Protein AF-A0A933QB43-F1 (afdb_monomer_lite)

Structure (mmCIF, N/CA/C/O backbone):
data_AF-A0A933QB43-F1
#
_entry.id   AF-A0A933QB43-F1
#
loop_
_atom_site.group_PDB
_atom_site.id
_atom_site.type_symbol
_atom_site.label_atom_id
_atom_site.label_alt_id
_atom_site.label_comp_id
_atom_site.label_asym_id
_atom_site.label_entity_id
_atom_site.label_seq_id
_atom_site.pdbx_PDB_ins_code
_atom_site.Cartn_x
_atom_site.Cartn_y
_atom_site.Cartn_z
_atom_site.occupancy
_atom_site.B_iso_or_equiv
_atom_site.auth_seq_id
_atom_site.auth_comp_id
_atom_site.auth_asym_id
_atom_site.auth_atom_id
_atom_site.pdbx_PDB_model_num
ATOM 1 N N . MET A 1 1 ? 20.396 -10.631 -7.806 1.00 65.50 1 MET A N 1
ATOM 2 C CA . MET A 1 1 ? 19.597 -11.250 -6.722 1.00 65.50 1 MET A CA 1
ATOM 3 C C . MET A 1 1 ? 18.575 -10.268 -6.153 1.00 65.50 1 MET A C 1
ATOM 5 O O . MET A 1 1 ? 17.393 -10.571 -6.188 1.00 65.50 1 MET A O 1
ATOM 9 N N . PHE A 1 2 ? 19.006 -9.065 -5.759 1.00 79.50 2 PHE A N 1
ATOM 10 C CA . PHE A 1 2 ? 18.159 -7.983 -5.235 1.00 79.50 2 PHE A CA 1
ATOM 11 C C . PHE A 1 2 ? 16.864 -7.701 -6.030 1.00 79.50 2 PHE A C 1
ATOM 13 O O . PHE A 1 2 ? 15.775 -7.799 -5.475 1.00 79.50 2 PHE A O 1
ATOM 20 N N . ASN A 1 3 ? 16.960 -7.435 -7.339 1.00 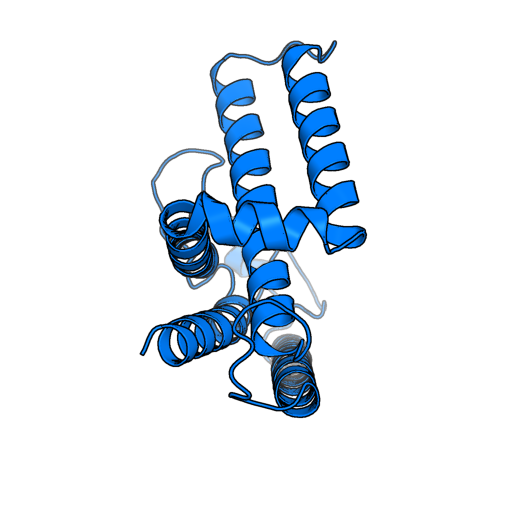83.56 3 ASN A N 1
ATOM 21 C CA . ASN A 1 3 ? 15.782 -7.106 -8.162 1.00 83.56 3 ASN A CA 1
ATOM 22 C C . ASN A 1 3 ? 14.768 -8.252 -8.235 1.00 83.56 3 ASN A C 1
ATOM 24 O O . ASN A 1 3 ? 13.568 -8.016 -8.184 1.00 83.56 3 ASN A O 1
ATOM 28 N N . LYS A 1 4 ? 15.252 -9.502 -8.292 1.00 86.31 4 LYS A N 1
ATOM 29 C CA . LYS A 1 4 ? 14.383 -10.686 -8.262 1.00 86.31 4 LYS A CA 1
ATOM 30 C C . LYS A 1 4 ? 13.621 -10.765 -6.937 1.00 86.31 4 LYS A C 1
ATOM 32 O O . LYS A 1 4 ? 12.439 -11.070 -6.945 1.00 86.31 4 LYS A O 1
ATOM 37 N N . PHE A 1 5 ? 14.276 -10.452 -5.819 1.00 91.00 5 PHE A N 1
ATOM 38 C CA . PHE A 1 5 ? 13.635 -10.463 -4.506 1.00 91.00 5 PHE A CA 1
ATOM 39 C C . PHE A 1 5 ? 12.548 -9.387 -4.374 1.00 91.00 5 PHE A C 1
ATOM 41 O O . PHE A 1 5 ? 11.426 -9.715 -4.007 1.00 91.00 5 PHE A O 1
ATOM 48 N N . LEU A 1 6 ? 12.832 -8.136 -4.762 1.00 91.44 6 LEU A N 1
ATOM 49 C CA . LEU A 1 6 ? 11.820 -7.067 -4.784 1.00 91.44 6 LEU A CA 1
ATOM 50 C C . LEU A 1 6 ? 10.630 -7.404 -5.688 1.00 91.44 6 LEU A C 1
ATOM 52 O O . LEU A 1 6 ? 9.488 -7.148 -5.321 1.00 91.44 6 LEU A O 1
ATOM 56 N N . LYS A 1 7 ? 10.892 -8.014 -6.846 1.00 90.81 7 LYS A N 1
ATOM 57 C CA . LYS A 1 7 ? 9.858 -8.486 -7.769 1.00 90.81 7 LYS A CA 1
ATOM 58 C C . LYS A 1 7 ? 8.943 -9.525 -7.111 1.00 90.81 7 LYS A C 1
ATOM 60 O O . LYS A 1 7 ? 7.727 -9.386 -7.176 1.00 90.81 7 LYS A O 1
ATOM 65 N N . TYR A 1 8 ? 9.509 -10.524 -6.430 1.00 93.31 8 TYR A N 1
ATOM 66 C CA . TYR A 1 8 ? 8.710 -11.513 -5.701 1.00 93.31 8 TYR A CA 1
ATOM 67 C C . TYR A 1 8 ? 7.917 -10.896 -4.550 1.00 93.31 8 TYR A C 1
ATOM 69 O O . TYR A 1 8 ? 6.756 -11.250 -4.376 1.00 93.31 8 TYR A O 1
ATOM 77 N N . LEU A 1 9 ? 8.500 -9.953 -3.802 1.00 95.38 9 LEU A N 1
ATOM 78 C CA . LEU A 1 9 ? 7.771 -9.238 -2.753 1.00 95.38 9 LEU A CA 1
ATOM 79 C C . LEU A 1 9 ? 6.603 -8.433 -3.323 1.00 95.38 9 LEU A C 1
ATOM 81 O O . LEU A 1 9 ? 5.517 -8.484 -2.763 1.00 95.38 9 LEU A O 1
ATOM 85 N N . PHE A 1 10 ? 6.789 -7.762 -4.460 1.00 94.06 10 PHE A N 1
ATOM 86 C CA . PHE A 1 10 ? 5.704 -7.061 -5.142 1.00 94.06 10 PHE A CA 1
ATOM 87 C C . PHE A 1 10 ? 4.580 -8.017 -5.579 1.00 94.06 10 PHE A C 1
ATOM 89 O O . PHE A 1 10 ? 3.405 -7.736 -5.352 1.00 94.06 10 PHE A O 1
ATOM 96 N N . TYR A 1 11 ? 4.917 -9.175 -6.156 1.00 94.00 11 TYR A N 1
ATOM 97 C CA . TYR A 1 11 ? 3.918 -10.196 -6.504 1.00 94.00 11 TYR A CA 1
ATOM 98 C C . TYR A 1 11 ? 3.180 -10.717 -5.277 1.00 94.00 11 TYR A C 1
ATOM 100 O O . TYR A 1 11 ? 1.963 -10.892 -5.311 1.00 94.00 11 TYR A O 1
ATOM 108 N N . LEU A 1 12 ? 3.909 -10.906 -4.179 1.00 95.31 12 LEU A N 1
ATOM 109 C CA . LEU A 1 12 ? 3.329 -11.297 -2.908 1.00 95.31 12 LEU A CA 1
ATOM 110 C C . LEU A 1 12 ? 2.406 -10.207 -2.347 1.00 95.31 12 LEU A C 1
ATOM 112 O O . LEU A 1 12 ? 1.379 -10.554 -1.781 1.00 95.31 12 LEU A O 1
ATOM 116 N N . THR A 1 13 ? 2.705 -8.918 -2.558 1.00 95.25 13 THR A N 1
ATOM 117 C CA . THR A 1 13 ? 1.802 -7.808 -2.208 1.00 95.25 13 THR A CA 1
ATOM 118 C C . THR A 1 13 ? 0.495 -7.876 -2.999 1.00 95.25 13 THR A C 1
ATOM 120 O O . THR A 1 13 ? -0.578 -7.739 -2.422 1.00 95.25 13 THR A O 1
ATOM 123 N N . LEU A 1 14 ? 0.550 -8.122 -4.313 1.00 94.12 14 LEU A N 1
ATOM 124 C CA . LEU A 1 14 ? -0.670 -8.262 -5.122 1.00 94.12 14 LEU A CA 1
ATOM 125 C C . LEU A 1 14 ? -1.520 -9.449 -4.661 1.00 94.12 14 LEU A C 1
ATOM 127 O O . LEU A 1 14 ? -2.739 -9.340 -4.579 1.00 94.12 14 LEU A O 1
ATOM 131 N N . PHE A 1 15 ? -0.875 -10.564 -4.324 1.00 93.38 15 PHE A N 1
ATOM 132 C CA . PHE A 1 15 ? -1.557 -11.726 -3.768 1.00 93.38 15 PHE A CA 1
ATOM 133 C C . PHE A 1 15 ? -2.149 -11.446 -2.376 1.00 93.38 15 PHE A C 1
ATOM 135 O O . PHE A 1 15 ? -3.296 -11.799 -2.116 1.00 93.38 15 PHE A O 1
ATOM 142 N N . SER A 1 16 ? -1.407 -10.781 -1.485 1.00 93.00 16 SER A N 1
ATOM 143 C CA . SER A 1 16 ? -1.854 -10.511 -0.114 1.00 93.00 16 SER A CA 1
ATOM 144 C C . SER A 1 16 ? -3.057 -9.568 -0.064 1.00 93.00 16 SER A C 1
ATOM 146 O O . SER A 1 16 ? -3.923 -9.741 0.789 1.00 93.00 16 SER A O 1
ATOM 148 N N . ILE A 1 17 ? -3.153 -8.619 -1.003 1.00 91.50 17 ILE A N 1
ATOM 149 C CA . ILE A 1 17 ? -4.317 -7.729 -1.142 1.00 91.50 17 ILE A CA 1
ATOM 150 C C . ILE A 1 17 ? -5.601 -8.532 -1.399 1.00 91.50 17 ILE A C 1
ATOM 152 O O . ILE A 1 17 ? -6.655 -8.170 -0.886 1.00 91.50 17 ILE A O 1
ATOM 156 N N . ILE A 1 18 ? -5.518 -9.644 -2.137 1.00 91.69 18 ILE A N 1
ATOM 157 C CA . ILE A 1 18 ? -6.684 -10.491 -2.431 1.00 91.69 18 ILE A CA 1
ATOM 158 C C . ILE A 1 18 ? -7.213 -11.171 -1.160 1.00 91.69 18 ILE A C 1
ATOM 160 O O . ILE A 1 18 ? -8.427 -11.284 -0.981 1.00 91.69 18 ILE A O 1
ATOM 164 N N . LEU A 1 19 ? -6.312 -11.610 -0.273 1.00 90.44 19 LEU A N 1
ATOM 165 C CA . LEU A 1 19 ? -6.667 -12.340 0.951 1.00 90.44 19 LEU A CA 1
ATOM 166 C C . LEU A 1 19 ? -7.447 -11.488 1.945 1.00 90.44 19 LEU A C 1
ATOM 168 O O . LEU A 1 19 ? -8.346 -11.981 2.623 1.00 90.44 19 LEU A O 1
ATOM 172 N N . GLY A 1 20 ? -7.102 -10.213 2.040 1.00 87.12 20 GLY A N 1
ATOM 173 C CA . GLY A 1 20 ? -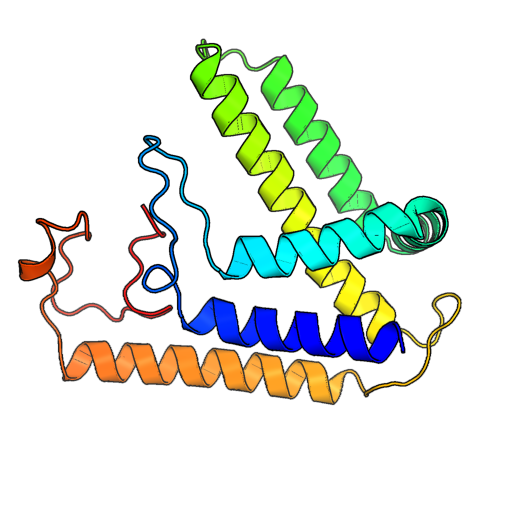7.862 -9.310 2.866 1.00 87.12 20 GLY A CA 1
ATOM 174 C C . GLY A 1 20 ? -7.831 -9.606 4.378 1.00 87.12 20 GLY A C 1
ATOM 175 O O . GLY A 1 20 ? -6.766 -9.962 4.894 1.00 87.12 20 GLY A O 1
ATOM 176 N N . PRO A 1 21 ? -8.932 -9.366 5.137 1.00 85.81 21 PRO A N 1
ATOM 177 C CA . PRO A 1 21 ? -8.888 -9.308 6.604 1.00 85.81 21 PRO A CA 1
ATOM 178 C C . PRO A 1 21 ? -8.786 -10.716 7.179 1.00 85.81 21 PRO A C 1
ATOM 180 O O . PRO A 1 21 ? -8.350 -10.916 8.304 1.00 85.81 21 PRO A O 1
ATOM 183 N N . VAL A 1 22 ? -9.130 -11.712 6.363 1.00 86.94 22 VAL A N 1
ATOM 184 C CA . VAL A 1 22 ? -8.948 -13.133 6.639 1.00 86.94 22 VAL A CA 1
ATOM 185 C C . VAL A 1 22 ? -7.479 -13.456 6.935 1.00 86.94 22 VAL A C 1
ATOM 187 O O . VAL A 1 22 ? -7.195 -14.377 7.692 1.00 86.94 22 VAL A O 1
ATOM 190 N N . ALA A 1 23 ? -6.542 -12.678 6.383 1.00 86.81 23 ALA A N 1
ATOM 191 C CA . ALA A 1 23 ? -5.111 -12.793 6.652 1.00 86.81 23 ALA A CA 1
ATOM 192 C C . ALA A 1 23 ? -4.601 -11.781 7.702 1.00 86.81 23 ALA A C 1
ATOM 194 O O . ALA A 1 23 ? -3.420 -11.417 7.690 1.00 86.81 23 ALA A O 1
ATOM 195 N N . ALA A 1 24 ? -5.472 -11.284 8.586 1.00 87.19 24 ALA A N 1
ATOM 196 C CA . ALA A 1 24 ? -5.082 -10.447 9.715 1.00 87.19 24 ALA A CA 1
ATOM 197 C C . ALA A 1 24 ? -4.477 -11.279 10.855 1.00 87.19 24 ALA A C 1
ATOM 199 O O . ALA A 1 24 ? -4.933 -12.381 11.157 1.00 87.19 24 ALA A O 1
ATOM 200 N N . LEU A 1 25 ? -3.467 -10.722 11.524 1.00 84.94 25 LEU A N 1
ATOM 201 C CA . LEU A 1 25 ? -2.922 -11.259 12.767 1.00 84.94 25 LEU A CA 1
ATOM 202 C C . LEU A 1 25 ? -3.550 -10.513 13.955 1.00 84.94 25 LEU A C 1
ATOM 204 O O . LEU A 1 25 ? -3.290 -9.315 14.114 1.00 84.94 25 LEU A O 1
ATOM 208 N N . PRO A 1 26 ? -4.352 -11.181 14.805 1.00 79.25 26 PRO A N 1
ATOM 209 C CA . PRO A 1 26 ? -4.957 -10.535 15.960 1.00 79.25 26 PRO A CA 1
ATOM 210 C C . PRO A 1 26 ? -3.891 -10.299 17.036 1.00 79.25 26 PRO A C 1
ATOM 212 O O . PRO A 1 26 ? -3.411 -11.235 17.671 1.00 79.25 26 PRO A O 1
ATOM 215 N N . LEU A 1 27 ? -3.517 -9.037 17.255 1.00 78.56 27 LEU A N 1
ATOM 216 C CA . LEU A 1 27 ? -2.555 -8.652 18.298 1.00 78.56 27 LEU A CA 1
ATOM 217 C C . LEU A 1 27 ? -3.197 -8.439 19.676 1.00 78.56 27 LEU A C 1
ATOM 219 O O . LEU A 1 27 ? -2.487 -8.234 20.656 1.00 78.56 27 LEU A O 1
ATOM 223 N N . GLY A 1 28 ? -4.531 -8.439 19.756 1.00 76.62 28 GLY A N 1
ATOM 224 C CA . GLY A 1 28 ? -5.268 -8.143 20.989 1.00 76.62 28 GLY A CA 1
ATOM 225 C C . GLY A 1 28 ? -5.192 -6.675 21.435 1.00 76.62 28 GLY A C 1
ATOM 226 O O . GLY A 1 28 ? -5.646 -6.350 22.528 1.00 76.62 28 GLY A O 1
ATOM 227 N N . ILE A 1 29 ? -4.634 -5.787 20.605 1.00 78.44 29 ILE A N 1
ATOM 228 C CA . ILE A 1 29 ? -4.573 -4.343 20.850 1.00 78.44 29 ILE A CA 1
ATOM 229 C C . ILE A 1 29 ? -5.758 -3.691 20.138 1.00 78.44 29 ILE A C 1
ATOM 231 O O . ILE A 1 29 ? -5.913 -3.823 18.925 1.00 78.44 29 ILE A O 1
ATOM 235 N N . LEU A 1 30 ? -6.592 -2.973 20.893 1.00 73.94 30 LEU A N 1
ATOM 236 C CA . LEU A 1 30 ? -7.727 -2.237 20.337 1.00 73.94 30 LEU A CA 1
ATOM 237 C C . LEU A 1 30 ? -7.243 -1.258 19.253 1.00 73.94 30 LEU A C 1
ATOM 239 O O . LEU A 1 30 ? -6.302 -0.501 19.486 1.00 73.94 30 LEU A O 1
ATOM 243 N N . GLN A 1 31 ? -7.910 -1.266 18.092 1.00 75.69 31 GLN A N 1
ATOM 244 C CA . GLN A 1 31 ? -7.669 -0.371 16.943 1.00 75.69 31 GLN A CA 1
ATOM 245 C C . GLN A 1 31 ? -6.340 -0.579 16.188 1.00 75.69 31 GLN A C 1
ATOM 247 O O . GLN A 1 31 ? -6.012 0.212 15.299 1.00 75.69 31 GLN A O 1
ATOM 252 N N . VAL A 1 32 ? -5.568 -1.625 16.512 1.00 82.00 32 VAL A N 1
ATOM 253 C CA . VAL A 1 32 ? -4.304 -1.937 15.828 1.00 82.00 32 VAL A CA 1
ATOM 254 C C . VAL A 1 32 ? -4.324 -3.370 15.311 1.00 82.00 32 VAL A C 1
ATOM 256 O O . VAL A 1 32 ? -4.056 -4.323 16.039 1.00 82.00 32 VAL A O 1
ATOM 259 N N . ASN A 1 33 ? -4.565 -3.494 14.011 1.00 86.31 33 ASN A N 1
ATOM 260 C CA . ASN A 1 33 ? -4.510 -4.756 13.284 1.00 86.31 33 ASN A CA 1
ATOM 261 C C . ASN A 1 33 ? -3.299 -4.767 12.355 1.00 86.31 33 ASN A C 1
ATOM 263 O O . ASN A 1 33 ? -3.020 -3.757 11.708 1.00 86.31 33 ASN A O 1
ATOM 267 N N . ILE A 1 34 ? -2.580 -5.891 12.287 1.00 89.88 34 ILE A N 1
ATOM 268 C CA . ILE A 1 34 ? -1.509 -6.109 11.307 1.00 89.88 34 ILE A CA 1
ATOM 269 C C . ILE A 1 34 ? -2.001 -7.109 10.272 1.00 89.88 34 ILE A C 1
ATOM 271 O O . ILE A 1 34 ? -2.329 -8.250 10.599 1.00 89.88 34 ILE A O 1
ATOM 275 N N . TYR A 1 35 ? -2.007 -6.686 9.014 1.00 91.31 35 TYR A N 1
ATOM 276 C CA . TYR A 1 35 ? -2.374 -7.534 7.890 1.00 91.31 35 TYR A CA 1
ATOM 277 C C . TYR A 1 35 ? -1.150 -8.217 7.300 1.00 91.31 35 TYR A C 1
ATOM 279 O O . TYR A 1 35 ? -0.039 -7.684 7.338 1.00 91.31 35 TYR A O 1
ATOM 287 N N . PHE A 1 36 ? -1.353 -9.366 6.658 1.00 93.19 36 PHE A N 1
ATOM 288 C CA . PHE A 1 36 ? -0.288 -10.005 5.888 1.00 93.19 36 PHE A CA 1
ATOM 289 C C . PHE A 1 36 ? 0.336 -9.046 4.857 1.00 93.19 36 PHE A C 1
ATOM 291 O O . PHE A 1 36 ? 1.557 -9.009 4.704 1.00 93.19 36 PHE A O 1
ATOM 298 N N . THR A 1 37 ? -0.475 -8.181 4.237 1.00 94.06 37 THR A N 1
ATOM 299 C CA . THR A 1 37 ? 0.008 -7.111 3.349 1.00 94.06 37 THR A CA 1
ATOM 300 C C . THR A 1 37 ? 0.953 -6.140 4.058 1.00 94.06 37 THR A C 1
ATOM 302 O O . THR A 1 37 ? 1.977 -5.781 3.482 1.00 94.06 37 THR A O 1
ATOM 305 N N . ASP A 1 38 ? 0.688 -5.766 5.314 1.00 94.38 38 ASP A N 1
ATOM 306 C CA . ASP A 1 38 ? 1.566 -4.861 6.068 1.00 94.38 38 ASP A CA 1
ATOM 307 C C . ASP A 1 38 ? 2.944 -5.479 6.317 1.00 94.38 38 ASP A C 1
ATOM 309 O O . ASP A 1 38 ? 3.950 -4.778 6.258 1.00 94.38 38 ASP A O 1
ATOM 313 N N . ILE A 1 39 ? 3.009 -6.793 6.553 1.00 95.12 39 ILE A N 1
ATOM 314 C CA . ILE A 1 39 ? 4.278 -7.511 6.738 1.00 95.12 39 ILE A CA 1
ATOM 315 C C . ILE A 1 39 ? 5.091 -7.472 5.443 1.00 95.12 39 ILE A C 1
ATOM 317 O O . ILE A 1 39 ? 6.271 -7.117 5.455 1.00 95.12 39 ILE A O 1
ATOM 321 N N . VAL A 1 40 ? 4.458 -7.799 4.312 1.00 96.75 40 VAL A N 1
ATOM 322 C CA . VAL A 1 40 ? 5.122 -7.807 3.000 1.00 96.75 40 VAL A CA 1
ATOM 323 C C . VAL A 1 40 ? 5.602 -6.403 2.630 1.00 96.75 40 VAL A C 1
ATOM 325 O O . VAL A 1 40 ? 6.752 -6.227 2.226 1.00 96.75 40 VAL A O 1
ATOM 328 N N . VAL A 1 41 ? 4.756 -5.388 2.823 1.00 96.94 41 VAL A N 1
ATOM 329 C CA . VAL A 1 41 ? 5.107 -3.984 2.582 1.00 96.94 41 VAL A CA 1
ATOM 330 C C . VAL A 1 41 ? 6.203 -3.520 3.543 1.00 96.94 41 VAL A C 1
ATOM 332 O O . VAL A 1 41 ? 7.132 -2.845 3.112 1.00 96.94 41 VAL A O 1
ATOM 335 N N . GLY A 1 42 ? 6.176 -3.930 4.812 1.00 96.75 42 GLY A N 1
ATOM 336 C CA . GLY A 1 42 ? 7.230 -3.644 5.785 1.00 96.75 42 GLY A CA 1
ATOM 337 C C . GLY A 1 42 ? 8.597 -4.187 5.357 1.00 9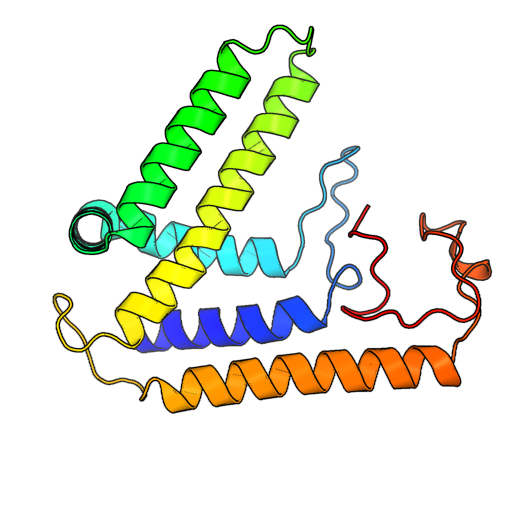6.75 42 GLY A C 1
ATOM 338 O O . GLY A 1 42 ? 9.600 -3.481 5.467 1.00 96.75 42 GLY A O 1
ATOM 339 N N . LEU A 1 43 ? 8.647 -5.394 4.782 1.00 97.00 43 LEU A N 1
ATOM 340 C CA . LEU A 1 43 ? 9.873 -5.947 4.194 1.00 97.00 43 LEU A CA 1
ATOM 341 C C . LEU A 1 43 ? 10.358 -5.120 2.995 1.00 97.00 43 LEU A C 1
ATOM 343 O O . LEU A 1 43 ? 11.556 -4.848 2.886 1.00 97.00 43 LEU A O 1
ATOM 347 N N . ILE A 1 44 ? 9.446 -4.674 2.124 1.00 96.88 44 ILE A N 1
ATOM 348 C CA . ILE A 1 44 ? 9.775 -3.761 1.018 1.00 96.88 44 ILE A CA 1
ATOM 349 C C . ILE A 1 44 ? 10.351 -2.446 1.571 1.00 96.88 44 ILE A C 1
ATOM 351 O O . ILE A 1 44 ? 11.410 -2.004 1.120 1.00 96.88 44 ILE A O 1
ATOM 355 N N . SER A 1 45 ? 9.715 -1.846 2.580 1.00 96.94 45 SER A N 1
ATOM 356 C CA . SER A 1 45 ? 10.187 -0.621 3.237 1.00 96.94 45 SER A CA 1
ATOM 357 C C . SER A 1 45 ? 11.588 -0.788 3.822 1.00 96.94 45 SER A C 1
ATOM 359 O O . SER A 1 45 ? 12.456 0.048 3.579 1.00 96.94 45 SER A O 1
ATOM 361 N N . LEU A 1 46 ? 11.848 -1.886 4.542 1.00 96.31 46 LEU A N 1
ATOM 362 C CA . LEU A 1 46 ? 13.161 -2.184 5.126 1.00 96.31 46 LEU A CA 1
ATOM 363 C C . LEU A 1 46 ? 14.257 -2.240 4.060 1.00 96.31 46 LEU A C 1
ATOM 365 O O . LEU A 1 46 ? 15.330 -1.667 4.245 1.00 96.31 46 LEU A O 1
ATOM 369 N N . ILE A 1 47 ? 13.978 -2.867 2.917 1.00 94.62 47 ILE A N 1
ATOM 370 C CA . ILE A 1 47 ? 14.915 -2.928 1.792 1.00 94.62 47 ILE A CA 1
ATOM 371 C C . ILE A 1 47 ? 15.287 -1.523 1.299 1.00 94.62 47 ILE A C 1
ATOM 373 O O . ILE A 1 47 ? 16.467 -1.223 1.085 1.00 94.62 47 ILE A O 1
ATOM 377 N N . TRP A 1 48 ? 14.294 -0.656 1.120 1.00 94.88 48 TRP A N 1
ATOM 378 C CA . TRP A 1 48 ? 14.522 0.715 0.676 1.00 94.88 48 TRP A CA 1
ATOM 379 C C . TRP A 1 48 ? 15.218 1.567 1.743 1.00 94.88 48 TRP A C 1
ATOM 381 O O . TRP A 1 48 ? 16.070 2.389 1.405 1.00 94.88 48 TRP A O 1
ATOM 391 N N . ILE A 1 49 ? 14.942 1.347 3.027 1.00 94.56 49 ILE A N 1
ATOM 392 C CA . ILE A 1 49 ? 15.638 2.029 4.126 1.00 94.56 49 ILE A CA 1
ATOM 393 C C . ILE A 1 49 ? 17.115 1.618 4.170 1.00 94.56 49 ILE A C 1
ATOM 395 O O . ILE A 1 49 ? 17.985 2.485 4.229 1.00 94.56 49 ILE A O 1
ATOM 399 N N . ILE A 1 50 ? 17.431 0.325 4.041 1.00 95.06 50 ILE A N 1
ATOM 400 C CA . ILE A 1 50 ? 18.821 -0.163 3.970 1.00 95.06 50 ILE A CA 1
ATOM 401 C C . ILE A 1 50 ? 19.561 0.477 2.781 1.00 95.06 50 ILE A C 1
ATOM 403 O O . ILE A 1 50 ? 20.751 0.781 2.862 1.00 95.06 50 ILE A O 1
ATOM 407 N N . ARG A 1 51 ? 18.854 0.754 1.677 1.00 92.25 51 ARG A N 1
ATOM 408 C CA . ARG A 1 51 ? 19.396 1.428 0.485 1.00 92.25 51 ARG A CA 1
ATOM 409 C C . ARG A 1 51 ? 19.163 2.941 0.466 1.00 92.25 51 ARG A C 1
ATOM 411 O O . ARG A 1 51 ? 19.072 3.522 -0.616 1.00 92.25 51 ARG A O 1
ATOM 418 N N . LEU A 1 52 ? 19.164 3.595 1.630 1.00 92.94 52 LEU A N 1
ATOM 419 C CA . LEU A 1 52 ? 18.789 5.004 1.810 1.00 92.94 52 LEU A CA 1
ATOM 420 C C . LEU A 1 52 ? 19.344 5.968 0.746 1.00 92.94 52 LEU A C 1
ATOM 422 O O . LEU A 1 52 ? 18.601 6.783 0.207 1.00 92.94 52 LEU A O 1
ATOM 426 N N . LYS A 1 53 ? 20.633 5.867 0.388 1.00 92.38 53 LYS A N 1
ATOM 427 C CA . LYS A 1 53 ? 21.246 6.740 -0.636 1.00 92.38 53 LYS A CA 1
ATOM 428 C C . LYS A 1 53 ? 20.576 6.600 -2.010 1.00 92.38 53 LYS A C 1
ATOM 430 O O . LYS A 1 53 ? 20.345 7.601 -2.685 1.00 92.38 53 LYS A O 1
ATOM 435 N N . GLY A 1 54 ? 20.269 5.369 -2.423 1.00 89.75 54 GLY A N 1
ATOM 436 C CA . GLY A 1 54 ? 19.566 5.089 -3.678 1.00 89.75 54 GLY A CA 1
ATOM 437 C C . GLY A 1 54 ? 18.113 5.552 -3.623 1.00 89.75 54 GLY A C 1
ATOM 438 O O . GLY A 1 54 ? 17.631 6.175 -4.564 1.00 89.75 54 GLY A O 1
ATOM 439 N N . THR A 1 55 ? 17.461 5.336 -2.484 1.00 92.38 55 THR A N 1
ATOM 440 C CA . THR A 1 55 ? 16.086 5.765 -2.205 1.00 92.38 55 THR A CA 1
ATOM 441 C C . THR A 1 55 ? 15.929 7.276 -2.310 1.00 92.38 55 THR A C 1
ATOM 443 O O . THR A 1 55 ? 15.079 7.755 -3.052 1.00 92.38 55 THR A O 1
ATOM 446 N N . ILE A 1 56 ? 16.798 8.043 -1.642 1.00 93.69 56 ILE A N 1
ATOM 447 C CA . ILE A 1 56 ? 16.785 9.513 -1.695 1.00 93.69 56 ILE A CA 1
ATOM 448 C C . ILE A 1 56 ? 16.984 10.000 -3.131 1.00 93.69 56 ILE A C 1
ATOM 450 O O . ILE A 1 56 ? 16.320 10.941 -3.564 1.00 93.69 56 ILE A O 1
ATOM 454 N N . LYS A 1 57 ? 17.889 9.363 -3.883 1.00 92.00 57 LYS A N 1
ATOM 455 C CA . LYS A 1 57 ? 18.132 9.719 -5.281 1.00 92.00 57 LYS A CA 1
ATOM 456 C C . LYS A 1 57 ? 16.888 9.492 -6.142 1.00 92.00 57 LYS A C 1
ATOM 458 O O . LYS A 1 57 ? 16.530 10.389 -6.898 1.00 92.00 57 LYS A O 1
ATOM 463 N N . LEU A 1 58 ? 16.225 8.345 -5.979 1.00 90.75 58 LEU A N 1
ATOM 464 C CA . LEU A 1 58 ? 14.998 8.000 -6.698 1.00 90.75 58 LEU A CA 1
ATOM 465 C C . LEU A 1 58 ? 13.855 8.973 -6.369 1.00 90.75 58 LEU A C 1
ATOM 467 O O . LEU A 1 58 ? 13.223 9.501 -7.280 1.00 90.75 58 LEU A O 1
ATOM 471 N N . ILE A 1 59 ? 13.650 9.272 -5.081 1.00 93.75 59 ILE A N 1
ATOM 472 C CA . ILE A 1 59 ? 12.623 10.218 -4.618 1.00 93.75 59 ILE A CA 1
ATOM 473 C C . ILE A 1 59 ? 12.855 11.617 -5.200 1.00 93.75 59 ILE A C 1
ATOM 475 O O . ILE A 1 59 ? 11.911 12.261 -5.638 1.00 93.75 59 ILE A O 1
ATOM 479 N N . ARG A 1 60 ? 14.106 12.094 -5.241 1.00 92.81 60 ARG A N 1
ATOM 480 C CA . ARG A 1 60 ? 14.426 13.418 -5.804 1.00 92.81 60 ARG A CA 1
ATOM 481 C C . ARG A 1 60 ? 14.259 13.485 -7.319 1.00 92.81 60 ARG A C 1
ATOM 483 O O . ARG A 1 60 ? 13.947 14.551 -7.837 1.00 92.81 60 ARG A O 1
ATOM 490 N N . SER A 1 61 ? 14.500 12.382 -8.029 1.00 90.94 61 SER A N 1
ATOM 491 C CA . SER A 1 61 ? 14.322 12.332 -9.484 1.00 90.94 61 SER A CA 1
ATOM 492 C C . SER A 1 61 ? 12.860 12.211 -9.916 1.00 90.94 61 SER A C 1
ATOM 494 O O . SER A 1 61 ? 12.536 12.543 -11.053 1.00 90.94 61 SER A O 1
ATOM 496 N N . ASP A 1 62 ? 11.977 11.743 -9.032 1.00 92.44 62 ASP A N 1
ATOM 497 C CA . ASP A 1 62 ? 10.577 11.472 -9.341 1.00 92.44 62 ASP A CA 1
ATOM 498 C C . ASP A 1 62 ? 9.656 12.522 -8.699 1.00 92.44 62 ASP A C 1
ATOM 500 O O . ASP A 1 62 ? 9.559 12.636 -7.477 1.00 92.44 62 ASP A O 1
ATOM 504 N N . LYS A 1 63 ? 8.961 13.317 -9.527 1.00 93.94 63 LYS A N 1
ATOM 505 C CA . LYS A 1 63 ? 8.111 14.419 -9.038 1.00 93.94 63 LYS A CA 1
ATOM 506 C C . LYS A 1 63 ? 6.996 13.929 -8.113 1.00 93.94 63 LYS A C 1
ATOM 508 O O . LYS A 1 63 ? 6.728 14.577 -7.105 1.00 93.94 63 LYS A O 1
ATOM 513 N N . ILE A 1 64 ? 6.376 12.791 -8.433 1.00 95.69 64 ILE A N 1
ATOM 514 C CA . ILE A 1 64 ? 5.295 12.207 -7.626 1.00 95.69 64 ILE A CA 1
ATOM 515 C C . ILE A 1 64 ? 5.841 11.827 -6.249 1.00 95.69 64 ILE A C 1
ATOM 517 O O . ILE A 1 64 ? 5.238 12.179 -5.238 1.00 95.69 64 ILE A O 1
ATOM 521 N N . ALA A 1 65 ? 7.016 11.196 -6.195 1.00 95.38 65 ALA A N 1
ATOM 522 C CA . ALA A 1 65 ? 7.664 10.872 -4.930 1.00 95.38 65 ALA A CA 1
ATOM 523 C C . ALA A 1 65 ? 8.036 12.101 -4.105 1.00 95.38 65 ALA A C 1
ATOM 525 O O . ALA A 1 65 ? 7.799 12.124 -2.897 1.00 95.38 65 ALA A O 1
ATOM 526 N N . SER A 1 66 ? 8.553 13.148 -4.745 1.00 94.38 66 SER A N 1
ATOM 527 C CA . SER A 1 66 ? 8.843 14.403 -4.056 1.00 94.38 66 SER A CA 1
ATOM 528 C C . SER A 1 66 ? 7.578 15.043 -3.470 1.00 94.38 66 SER A C 1
ATOM 530 O O . SER A 1 66 ? 7.593 15.469 -2.315 1.00 94.38 66 SER A O 1
ATOM 532 N N . TYR A 1 67 ? 6.476 15.102 -4.226 1.00 97.06 67 TYR A N 1
ATOM 533 C CA . TYR A 1 67 ? 5.205 15.640 -3.728 1.00 97.06 67 TYR A CA 1
ATOM 534 C C . TYR A 1 67 ? 4.605 14.783 -2.615 1.00 97.06 67 TYR A C 1
ATOM 536 O O . TYR A 1 67 ? 4.094 15.330 -1.641 1.00 97.06 67 TYR A O 1
ATOM 544 N N . PHE A 1 68 ? 4.731 13.460 -2.704 1.00 97.31 68 PHE A N 1
ATOM 545 C CA . PHE A 1 68 ? 4.313 12.564 -1.634 1.00 97.31 68 PHE A CA 1
ATOM 546 C C . PHE A 1 68 ? 5.086 12.828 -0.333 1.00 97.31 68 PHE A C 1
ATOM 548 O O . PHE A 1 68 ? 4.482 12.917 0.732 1.00 97.31 68 PHE A O 1
ATOM 555 N N . CYS A 1 69 ? 6.405 13.041 -0.396 1.00 96.38 69 CYS A N 1
ATOM 556 C CA . CYS A 1 69 ? 7.188 13.400 0.790 1.00 96.38 69 CYS A CA 1
ATOM 557 C C . CYS A 1 69 ? 6.748 14.735 1.409 1.00 96.38 69 CYS A C 1
ATOM 559 O O . CYS A 1 69 ? 6.695 14.843 2.633 1.00 96.38 69 CYS A O 1
ATOM 561 N N . ILE A 1 70 ? 6.402 15.732 0.588 1.00 97.00 70 ILE A N 1
ATOM 562 C CA . ILE A 1 70 ? 5.848 17.007 1.073 1.00 97.00 70 ILE A CA 1
ATOM 563 C C . ILE A 1 70 ? 4.498 16.771 1.755 1.00 97.00 70 ILE A C 1
ATOM 565 O O . ILE A 1 70 ? 4.280 17.264 2.858 1.00 97.00 70 ILE A O 1
ATOM 569 N N . PHE A 1 71 ? 3.616 15.977 1.144 1.00 97.75 71 PHE A N 1
ATOM 570 C CA . PHE A 1 71 ? 2.330 15.614 1.735 1.00 97.75 71 PHE A CA 1
ATOM 571 C C . PHE A 1 71 ? 2.498 14.926 3.099 1.00 97.75 71 PHE A C 1
ATOM 573 O O . PHE A 1 71 ? 1.841 15.304 4.064 1.00 97.75 71 PHE A O 1
ATOM 580 N N . VAL A 1 72 ? 3.425 13.971 3.215 1.00 97.38 72 VAL A N 1
ATOM 581 C CA . VAL A 1 72 ? 3.708 13.288 4.487 1.00 97.38 72 VAL A CA 1
ATOM 582 C C . VAL A 1 72 ? 4.282 14.253 5.525 1.00 97.38 72 VAL A C 1
ATOM 584 O O . VAL A 1 72 ? 3.895 14.183 6.689 1.00 97.38 72 VAL A O 1
ATOM 587 N N . ALA A 1 73 ? 5.139 15.197 5.126 1.00 97.25 73 ALA A N 1
ATOM 588 C CA . ALA A 1 73 ? 5.619 16.241 6.029 1.00 97.25 73 ALA A CA 1
ATOM 589 C C . ALA A 1 73 ? 4.464 17.113 6.554 1.00 97.25 73 ALA A C 1
ATOM 591 O O . ALA A 1 73 ? 4.387 17.365 7.756 1.00 97.25 73 ALA A O 1
ATOM 592 N N . VAL A 1 74 ? 3.528 17.507 5.684 1.00 98.06 74 VAL A N 1
ATOM 593 C CA . VAL A 1 74 ? 2.312 18.236 6.081 1.00 98.06 74 VAL A CA 1
ATOM 594 C C . VAL A 1 74 ? 1.454 17.399 7.031 1.00 98.06 74 VAL A C 1
ATOM 596 O O . VAL A 1 74 ? 1.004 17.921 8.046 1.00 98.06 74 VAL A O 1
ATOM 599 N N . ALA A 1 75 ? 1.272 16.103 6.765 1.00 96.94 75 ALA A N 1
ATOM 600 C CA . ALA A 1 75 ? 0.517 15.207 7.642 1.00 96.94 75 ALA A CA 1
ATOM 601 C C . ALA A 1 75 ? 1.152 15.086 9.041 1.00 96.94 75 ALA A C 1
ATOM 603 O O . ALA A 1 75 ? 0.445 15.140 10.046 1.00 96.94 75 ALA A O 1
ATOM 604 N N . ILE A 1 76 ? 2.485 14.990 9.122 1.00 97.06 76 ILE A N 1
ATOM 605 C CA . ILE A 1 76 ? 3.221 14.952 10.396 1.00 97.06 76 ILE A CA 1
ATOM 606 C C . ILE A 1 76 ? 3.048 16.267 11.163 1.00 97.06 76 ILE A C 1
ATOM 608 O O . ILE A 1 76 ? 2.730 16.247 12.351 1.00 97.06 76 ILE A O 1
ATOM 612 N N . ILE A 1 77 ? 3.212 17.411 10.492 1.00 97.00 77 ILE A N 1
ATOM 613 C CA . ILE A 1 77 ? 3.001 18.736 11.095 1.00 97.00 77 ILE A CA 1
ATOM 614 C C . ILE A 1 77 ? 1.558 18.857 11.596 1.00 97.00 77 ILE A C 1
ATOM 616 O O . ILE A 1 77 ? 1.334 19.262 12.735 1.00 97.00 77 ILE A O 1
ATOM 620 N N . SER A 1 78 ? 0.582 18.441 10.788 1.00 95.88 78 SER A N 1
ATOM 621 C CA . SER A 1 78 ? -0.831 18.464 11.162 1.00 95.88 78 SER A CA 1
ATOM 622 C C . SER A 1 78 ? -1.128 17.592 12.381 1.00 95.88 78 SER A C 1
ATOM 624 O O . SER A 1 78 ? -1.973 17.972 13.182 1.00 95.88 78 SER A O 1
ATOM 626 N N . LEU A 1 79 ? -0.457 16.448 12.548 1.00 95.19 79 LEU A N 1
ATOM 627 C CA . LEU A 1 79 ? -0.637 15.590 13.722 1.00 95.19 79 LEU A CA 1
ATOM 628 C C . LEU A 1 79 ? -0.045 16.226 14.990 1.00 95.19 79 LEU A C 1
ATOM 630 O O . LEU A 1 79 ? -0.644 16.136 16.060 1.00 95.19 79 LEU A O 1
ATOM 634 N N . ILE A 1 80 ? 1.113 16.884 14.875 1.00 94.69 80 ILE A N 1
ATOM 635 C CA . ILE A 1 80 ? 1.796 17.536 16.004 1.00 94.69 80 ILE A CA 1
ATOM 636 C C . ILE A 1 80 ? 1.017 18.765 16.488 1.00 94.69 80 ILE A C 1
ATOM 638 O O . ILE A 1 80 ? 0.842 18.939 17.693 1.00 94.69 80 ILE A O 1
ATOM 642 N N . PHE A 1 81 ? 0.537 19.595 15.559 1.00 95.12 81 PHE A N 1
ATOM 643 C CA . PHE A 1 81 ? -0.144 20.863 15.849 1.00 95.12 81 PHE A CA 1
ATOM 644 C C . PHE A 1 81 ? -1.670 20.777 15.750 1.00 95.12 81 PHE A C 1
ATOM 646 O O . PHE A 1 81 ? -2.341 21.802 15.627 1.00 95.12 81 PHE A O 1
ATOM 653 N N . SER A 1 82 ? -2.229 19.566 15.775 1.00 93.50 82 SER A N 1
ATOM 654 C CA . SER A 1 82 ? -3.673 19.380 15.671 1.00 93.50 82 SER A CA 1
ATOM 655 C C . SER A 1 82 ? -4.397 20.128 16.801 1.00 93.50 82 SER A C 1
ATOM 657 O O . SER A 1 82 ? -4.041 19.940 17.967 1.00 93.50 82 SER A O 1
ATOM 659 N N . PRO A 1 83 ? -5.439 20.930 16.502 1.00 92.69 83 PRO A N 1
ATOM 660 C CA . PRO A 1 83 ? -6.283 21.547 17.526 1.00 92.69 83 PRO A CA 1
ATOM 661 C C . PRO A 1 83 ? -7.199 20.526 18.227 1.00 92.69 83 PRO A C 1
ATOM 663 O O . PRO A 1 83 ? -7.907 20.870 19.170 1.00 92.69 83 PRO A O 1
ATOM 666 N N . ILE A 1 84 ? -7.215 19.274 17.759 1.00 93.50 84 ILE A N 1
ATOM 667 C CA . ILE A 1 84 ? -7.986 18.184 18.350 1.00 93.50 84 ILE A CA 1
ATOM 668 C C . ILE A 1 84 ? -7.240 17.669 19.587 1.00 93.50 84 ILE A C 1
ATOM 670 O O . ILE A 1 84 ? -6.078 17.262 19.503 1.00 93.50 84 ILE A O 1
ATOM 674 N N . ASN A 1 85 ? -7.923 17.646 20.733 1.00 90.88 85 ASN A N 1
ATOM 675 C CA . ASN A 1 85 ? -7.390 17.102 21.983 1.00 90.88 85 ASN A CA 1
ATOM 676 C C . ASN A 1 85 ? -7.310 15.571 21.922 1.00 90.88 85 ASN A C 1
ATOM 678 O O . ASN A 1 85 ? -8.225 14.880 22.357 1.00 90.88 85 ASN A O 1
ATOM 682 N N . LEU A 1 86 ? -6.203 15.061 21.380 1.00 91.75 86 LEU A N 1
ATOM 683 C CA . LEU A 1 86 ? -5.889 13.633 21.339 1.00 91.75 86 LEU A CA 1
ATOM 684 C C . LEU A 1 86 ? -5.080 13.211 22.572 1.00 91.75 86 LEU A C 1
ATOM 686 O O . LEU A 1 86 ? -4.068 13.840 22.905 1.00 91.75 86 LEU A O 1
ATOM 690 N N . ASN A 1 87 ? -5.475 12.106 23.202 1.00 93.38 87 ASN A N 1
ATOM 691 C CA . ASN A 1 87 ? -4.687 11.432 24.231 1.00 93.38 87 ASN A CA 1
ATOM 692 C C . ASN A 1 87 ? -3.378 10.868 23.633 1.00 93.38 87 ASN A C 1
ATOM 694 O O . ASN A 1 87 ? -3.254 10.672 22.423 1.00 93.38 87 ASN A O 1
ATOM 698 N N . ILE A 1 88 ? -2.386 10.564 24.474 1.00 91.69 88 ILE A N 1
ATOM 699 C CA . ILE A 1 88 ? -1.091 10.022 24.040 1.00 91.69 88 ILE A CA 1
ATOM 700 C C . ILE A 1 88 ? -1.250 8.738 23.216 1.00 91.69 88 ILE A C 1
ATOM 702 O O . ILE A 1 88 ? -0.605 8.596 22.180 1.00 91.69 88 ILE A O 1
ATOM 706 N N . ASN A 1 89 ? -2.166 7.853 23.614 1.00 91.38 89 ASN A N 1
ATOM 707 C CA . ASN A 1 89 ? -2.447 6.613 22.890 1.00 91.38 89 ASN A CA 1
ATOM 708 C C . ASN A 1 89 ? -3.004 6.892 21.488 1.00 91.38 89 ASN A C 1
ATOM 710 O O . ASN A 1 89 ? -2.558 6.290 20.517 1.00 91.38 89 ASN A O 1
ATOM 714 N N . GLU A 1 90 ? -3.920 7.851 21.363 1.00 91.62 90 GLU A N 1
ATOM 715 C CA . GLU A 1 90 ? -4.522 8.230 20.080 1.00 91.62 90 GLU A CA 1
ATOM 716 C C . GLU A 1 90 ? -3.492 8.885 19.154 1.00 91.62 90 GLU A C 1
ATOM 718 O O . GLU A 1 90 ? -3.470 8.604 17.955 1.00 91.62 90 GLU A O 1
ATOM 723 N N . LYS A 1 91 ? -2.578 9.699 19.702 1.00 92.94 91 LYS A N 1
ATOM 724 C CA . LYS A 1 91 ? -1.447 10.262 18.945 1.00 92.94 91 LYS A CA 1
ATOM 725 C C . LYS A 1 91 ? -0.501 9.173 18.445 1.00 92.94 91 LYS A C 1
ATOM 727 O O . LYS A 1 91 ? -0.071 9.228 17.292 1.00 92.94 91 LYS A O 1
ATOM 732 N N . LEU A 1 92 ? -0.205 8.170 19.275 1.00 92.44 92 LEU A N 1
ATOM 733 C CA . LEU A 1 92 ? 0.629 7.034 18.881 1.00 92.44 92 LEU A CA 1
ATOM 734 C C . LEU A 1 92 ? -0.039 6.224 17.767 1.00 92.44 92 LEU A C 1
ATOM 736 O O . LEU A 1 92 ? 0.575 6.027 16.719 1.00 92.44 92 LEU A O 1
ATOM 740 N N . ILE A 1 93 ? -1.310 5.851 17.934 1.00 91.88 93 ILE A N 1
ATOM 741 C CA . ILE A 1 93 ? -2.090 5.136 16.914 1.00 91.88 93 ILE A CA 1
ATOM 742 C C . ILE A 1 93 ? -2.124 5.939 15.605 1.00 91.88 93 ILE A C 1
ATOM 744 O O . ILE A 1 93 ? -1.802 5.408 14.544 1.00 91.88 93 ILE A O 1
ATOM 748 N N . SER A 1 94 ? -2.395 7.243 15.674 1.00 92.56 94 SER A N 1
ATOM 749 C CA . SER A 1 94 ? -2.403 8.128 14.500 1.00 92.56 94 SER A CA 1
ATOM 750 C C . SER A 1 94 ? -1.047 8.178 13.788 1.00 92.56 94 SER A C 1
ATOM 752 O O . SER A 1 94 ? -0.988 8.171 12.558 1.00 92.56 94 SER A O 1
ATOM 754 N N . SER A 1 95 ? 0.063 8.178 14.533 1.00 94.50 95 SER A N 1
ATOM 755 C CA . SER A 1 95 ? 1.401 8.162 13.930 1.00 94.50 95 SER A CA 1
ATOM 756 C C . SER A 1 95 ? 1.726 6.831 13.238 1.00 94.50 95 SER A C 1
ATOM 758 O O . SER A 1 95 ? 2.357 6.839 12.178 1.00 94.50 95 SER A O 1
ATOM 760 N N . LEU A 1 96 ? 1.223 5.698 13.750 1.00 93.19 96 LEU A N 1
ATOM 761 C CA . LEU A 1 96 ? 1.334 4.396 13.080 1.00 93.19 96 LEU A CA 1
ATOM 762 C C . LEU A 1 96 ? 0.636 4.391 11.714 1.00 93.19 96 LEU A C 1
ATOM 764 O O . LEU A 1 96 ? 1.167 3.807 10.771 1.00 93.19 96 LEU A O 1
ATOM 768 N N . TYR A 1 97 ? -0.493 5.091 11.561 1.00 92.62 97 TYR A N 1
ATOM 769 C CA . TYR A 1 97 ? -1.155 5.231 10.258 1.00 92.62 97 TYR A CA 1
ATOM 770 C C . TYR A 1 97 ? -0.323 6.041 9.253 1.00 92.62 97 TYR A C 1
ATOM 772 O O . TYR A 1 97 ? -0.283 5.679 8.076 1.00 92.62 97 TYR A O 1
ATOM 780 N N . ILE A 1 98 ? 0.406 7.074 9.694 1.00 95.75 98 ILE A N 1
ATOM 781 C CA . ILE A 1 98 ? 1.346 7.811 8.827 1.00 95.75 98 ILE A CA 1
ATOM 782 C C . ILE A 1 98 ? 2.506 6.900 8.402 1.00 95.75 98 ILE A C 1
ATOM 784 O O . ILE A 1 98 ? 2.883 6.887 7.229 1.00 95.75 98 ILE A O 1
ATOM 788 N N . ILE A 1 99 ? 3.045 6.097 9.326 1.00 95.81 99 ILE A N 1
ATOM 789 C CA . ILE A 1 99 ? 4.102 5.119 9.024 1.00 95.81 99 ILE A CA 1
ATOM 790 C C . ILE A 1 99 ? 3.599 4.066 8.034 1.00 95.81 99 ILE A C 1
ATOM 792 O O . ILE A 1 99 ? 4.308 3.741 7.076 1.00 95.81 99 ILE A O 1
ATOM 796 N N . ARG A 1 100 ? 2.376 3.554 8.226 1.00 94.81 100 ARG A N 1
ATOM 797 C CA . ARG A 1 100 ? 1.730 2.626 7.293 1.00 94.81 100 ARG A CA 1
ATOM 798 C C . ARG A 1 100 ? 1.618 3.276 5.918 1.00 94.81 100 ARG A C 1
ATOM 800 O O . ARG A 1 100 ? 2.143 2.727 4.957 1.00 94.81 100 ARG A O 1
ATOM 807 N N . LEU A 1 101 ? 1.049 4.475 5.818 1.00 95.56 101 LEU A N 1
ATOM 808 C CA . LEU A 1 101 ? 0.913 5.189 4.547 1.00 95.56 101 LEU A CA 1
ATOM 809 C C . LEU A 1 101 ? 2.260 5.374 3.830 1.00 95.56 101 LEU A C 1
ATOM 811 O O . LEU A 1 101 ? 2.384 5.072 2.643 1.00 95.56 101 LEU A O 1
ATOM 815 N N . PHE A 1 102 ? 3.285 5.822 4.557 1.00 96.50 102 PHE A N 1
ATOM 816 C CA . PHE A 1 102 ? 4.632 5.976 4.012 1.00 96.50 102 PHE A CA 1
ATOM 817 C C . PHE A 1 102 ? 5.232 4.635 3.564 1.00 96.50 102 PHE A C 1
ATOM 819 O O . PHE A 1 102 ? 5.912 4.567 2.544 1.00 96.50 102 PHE A O 1
ATOM 826 N N . SER A 1 103 ? 4.938 3.550 4.281 1.00 96.31 103 SER A N 1
ATOM 827 C CA . SER A 1 103 ? 5.385 2.203 3.922 1.00 96.31 103 SER A CA 1
ATOM 828 C C . SER A 1 103 ? 4.761 1.721 2.612 1.00 96.31 103 SER A C 1
ATOM 830 O O . SER A 1 103 ? 5.474 1.249 1.728 1.00 96.31 103 SER A O 1
ATOM 832 N N . TYR A 1 104 ? 3.452 1.912 2.425 1.00 95.69 104 TYR A N 1
ATOM 833 C CA . TYR A 1 104 ? 2.772 1.551 1.173 1.00 95.69 104 TYR A CA 1
ATOM 834 C C . TYR A 1 104 ? 3.305 2.345 -0.027 1.00 95.69 104 TYR A C 1
ATOM 836 O O . TYR A 1 104 ? 3.338 1.830 -1.145 1.00 95.69 104 TYR A O 1
ATOM 844 N N . PHE A 1 105 ? 3.829 3.554 0.188 1.00 96.88 105 PHE A N 1
ATOM 845 C CA . PHE A 1 105 ? 4.488 4.316 -0.872 1.00 96.88 105 PHE A CA 1
ATOM 846 C C . PHE A 1 105 ? 5.768 3.647 -1.408 1.00 96.88 105 PHE A C 1
ATOM 848 O O . PHE A 1 105 ? 6.111 3.808 -2.582 1.00 96.88 105 PHE A O 1
ATOM 855 N N . PHE A 1 106 ? 6.452 2.812 -0.620 1.00 96.00 106 PHE A N 1
ATOM 856 C CA . PHE A 1 106 ? 7.584 2.038 -1.136 1.00 96.00 106 PHE A CA 1
ATOM 857 C C . PHE A 1 106 ? 7.178 0.986 -2.175 1.00 96.00 106 PHE A C 1
ATOM 859 O O . PHE A 1 106 ? 8.014 0.593 -2.994 1.00 96.00 106 PHE A O 1
ATOM 866 N N . VAL A 1 107 ? 5.910 0.567 -2.223 1.00 95.50 107 VAL A N 1
ATOM 867 C CA . VAL A 1 107 ? 5.396 -0.275 -3.315 1.00 95.50 107 VAL A CA 1
ATOM 868 C C . VAL A 1 107 ? 5.441 0.497 -4.636 1.00 95.50 107 VAL A C 1
ATOM 870 O O . VAL A 1 107 ? 5.942 -0.029 -5.630 1.00 95.50 107 VAL A O 1
ATOM 873 N N . TYR A 1 108 ? 5.031 1.772 -4.639 1.00 94.06 108 TYR A N 1
ATOM 874 C CA . TYR A 1 108 ? 5.157 2.650 -5.809 1.00 94.06 108 TYR A CA 1
ATOM 875 C C . TYR A 1 108 ? 6.620 2.797 -6.245 1.00 94.06 108 TYR A C 1
ATOM 877 O O . TYR A 1 108 ? 6.940 2.572 -7.413 1.00 94.06 108 TYR A O 1
ATOM 885 N N . LEU A 1 109 ? 7.527 3.097 -5.306 1.00 93.50 109 LEU A N 1
ATOM 886 C CA . LEU A 1 109 ? 8.959 3.210 -5.615 1.00 93.50 109 LEU A CA 1
ATOM 887 C C . LEU A 1 109 ? 9.534 1.902 -6.173 1.00 93.50 109 LEU A C 1
ATOM 889 O O . LEU A 1 109 ? 10.378 1.937 -7.067 1.00 93.50 109 LEU A O 1
ATOM 893 N N . THR A 1 110 ? 9.044 0.755 -5.697 1.00 92.56 110 THR A N 1
ATOM 894 C CA . THR A 1 110 ? 9.417 -0.569 -6.213 1.00 92.56 110 THR A CA 1
ATOM 895 C C . THR A 1 110 ? 9.005 -0.736 -7.668 1.00 92.56 110 THR A C 1
ATOM 897 O O . THR A 1 110 ? 9.847 -1.088 -8.490 1.00 92.56 110 THR A O 1
ATOM 900 N N . VAL A 1 111 ? 7.755 -0.426 -8.018 1.00 90.94 111 VAL A N 1
ATOM 901 C CA . VAL A 1 111 ? 7.297 -0.486 -9.415 1.00 90.94 111 VAL A CA 1
ATOM 902 C C . VAL A 1 111 ? 8.100 0.479 -10.282 1.00 90.94 111 VAL A C 1
ATOM 904 O O . VAL A 1 111 ? 8.604 0.076 -11.329 1.00 90.94 111 VAL A O 1
ATOM 907 N N . ARG A 1 112 ? 8.290 1.726 -9.834 1.00 88.75 112 ARG A N 1
ATOM 908 C CA . ARG A 1 112 ? 9.058 2.741 -10.568 1.00 88.75 112 ARG A CA 1
ATOM 909 C C . ARG A 1 112 ? 10.488 2.279 -10.846 1.00 88.75 112 ARG A C 1
ATOM 911 O O . ARG A 1 112 ? 10.946 2.370 -11.976 1.00 88.7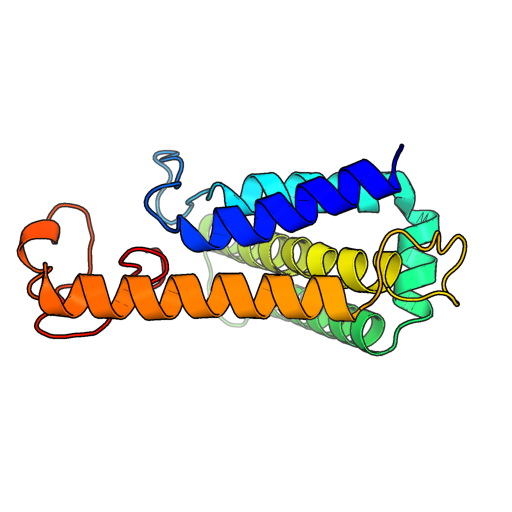5 112 ARG A O 1
ATOM 918 N N . TYR A 1 113 ? 11.160 1.727 -9.841 1.00 88.56 113 TYR A N 1
ATOM 919 C CA . TYR A 1 113 ? 12.519 1.203 -9.967 1.00 88.56 113 TYR A CA 1
ATOM 920 C C . TYR A 1 113 ? 12.621 -0.023 -10.882 1.00 88.56 113 TYR A C 1
ATOM 922 O O . TYR A 1 113 ? 13.595 -0.161 -11.616 1.00 88.56 113 TYR A O 1
ATOM 930 N N . LEU A 1 114 ? 11.634 -0.923 -10.842 1.00 87.38 114 LEU A N 1
ATOM 931 C CA . LEU A 1 114 ? 11.641 -2.135 -11.666 1.00 87.38 114 LEU A CA 1
ATOM 932 C C . LEU A 1 114 ? 11.252 -1.871 -13.129 1.00 87.38 114 LEU A C 1
ATOM 934 O O . LEU A 1 114 ? 11.573 -2.694 -13.986 1.00 87.38 114 LEU A O 1
ATOM 938 N N . THR A 1 115 ? 10.578 -0.752 -13.415 1.00 82.19 115 THR A N 1
ATOM 939 C CA . THR A 1 115 ? 10.051 -0.422 -14.752 1.00 82.19 115 THR A CA 1
ATOM 940 C C . THR A 1 115 ? 10.808 0.688 -15.476 1.00 82.19 115 THR A C 1
ATOM 942 O O . THR A 1 115 ? 10.812 0.695 -16.706 1.00 82.19 115 THR A O 1
ATOM 945 N N . ASP A 1 116 ? 11.454 1.616 -14.765 1.00 75.62 116 ASP A N 1
ATOM 946 C CA . ASP A 1 116 ? 12.156 2.737 -15.390 1.00 75.62 116 ASP A CA 1
ATOM 947 C C . ASP A 1 116 ? 13.607 2.385 -15.750 1.00 75.62 116 ASP A C 1
ATOM 949 O O . ASP A 1 116 ? 14.483 2.289 -14.885 1.00 75.62 116 ASP A O 1
ATOM 953 N N . SER A 1 117 ? 13.875 2.268 -17.053 1.00 56.97 117 SER A N 1
ATOM 954 C CA . SER A 1 117 ? 15.204 2.005 -17.617 1.00 56.97 117 SER A CA 1
ATOM 955 C C . SER A 1 117 ? 16.206 3.145 -17.402 1.00 56.97 117 SER A C 1
ATOM 957 O O . SER A 1 117 ? 17.412 2.920 -17.487 1.00 56.97 117 SER A O 1
ATOM 959 N N . SER A 1 118 ? 15.734 4.360 -17.105 1.00 55.53 118 SER A N 1
ATOM 960 C CA . SER A 1 118 ? 16.576 5.546 -16.909 1.00 55.53 118 SER A CA 1
ATOM 961 C C . SER A 1 118 ? 17.030 5.746 -15.459 1.00 55.53 118 SER A C 1
ATOM 963 O O . SER A 1 118 ? 17.941 6.533 -15.185 1.00 55.53 118 SER A O 1
ATOM 965 N N . THR A 1 119 ? 16.436 5.016 -14.508 1.00 51.88 119 THR A N 1
ATOM 966 C CA . THR A 1 119 ? 16.814 5.119 -13.096 1.00 51.88 119 THR A CA 1
ATOM 967 C C . THR A 1 119 ? 18.081 4.316 -12.799 1.00 51.88 119 THR A C 1
ATOM 969 O O . THR A 1 119 ? 18.322 3.241 -13.341 1.00 51.88 119 THR A O 1
ATOM 972 N N . ILE A 1 120 ? 18.951 4.882 -11.958 1.00 44.97 120 ILE A N 1
ATOM 973 C CA . ILE A 1 120 ? 20.323 4.414 -11.718 1.00 44.97 120 ILE A CA 1
ATOM 974 C C . ILE A 1 120 ? 20.348 2.938 -11.303 1.00 44.97 120 ILE A C 1
ATOM 976 O O . ILE A 1 120 ? 20.024 2.587 -10.168 1.00 44.97 120 ILE A O 1
ATOM 980 N N . GLY A 1 121 ? 20.771 2.087 -12.240 1.00 47.88 121 GLY A N 1
ATOM 981 C CA . GLY A 1 121 ? 20.854 0.638 -12.067 1.00 47.88 121 GLY A CA 1
ATOM 982 C C . GLY A 1 121 ? 19.609 -0.140 -12.505 1.00 47.88 121 GLY A C 1
ATOM 983 O O . GLY A 1 121 ? 19.420 -1.250 -12.004 1.00 47.88 121 GLY A O 1
ATOM 984 N N . GLY A 1 122 ? 18.777 0.423 -13.390 1.00 45.78 122 GLY A N 1
ATOM 985 C CA . GLY A 1 122 ? 17.630 -0.232 -14.018 1.00 45.78 122 GLY A CA 1
ATOM 986 C C . GLY A 1 122 ? 18.048 -1.509 -14.741 1.00 45.78 122 GLY A C 1
ATOM 987 O O . GLY A 1 122 ? 18.545 -1.493 -15.863 1.00 45.78 122 GLY A O 1
ATOM 988 N N . VAL A 1 123 ? 17.878 -2.643 -14.072 1.00 49.97 123 VAL A N 1
ATOM 989 C CA . VAL A 1 123 ? 17.971 -3.950 -14.716 1.00 49.97 123 VAL A CA 1
ATOM 990 C C . VAL A 1 123 ? 16.589 -4.224 -15.278 1.00 49.97 123 VAL A C 1
ATOM 992 O O . VAL A 1 123 ? 15.647 -4.371 -14.499 1.00 49.97 123 VAL A O 1
ATOM 995 N N . HIS A 1 124 ? 16.475 -4.317 -16.604 1.00 51.72 124 HIS A N 1
ATOM 996 C CA . HIS A 1 124 ? 15.292 -4.862 -17.264 1.00 51.72 124 HIS A CA 1
ATOM 997 C C . HIS A 1 124 ? 15.013 -6.257 -16.702 1.00 51.72 124 HIS A C 1
ATOM 999 O O . HIS A 1 124 ? 15.651 -7.234 -17.088 1.00 51.72 124 HIS A O 1
ATOM 1005 N N . SER A 1 125 ? 14.103 -6.339 -15.733 1.00 54.62 125 SER A N 1
ATOM 1006 C CA . SER A 1 125 ? 13.605 -7.623 -15.246 1.00 54.62 125 SER A CA 1
ATOM 1007 C C . SER A 1 125 ? 12.253 -7.955 -15.859 1.00 54.62 125 SER A C 1
ATOM 1009 O O . SER A 1 125 ? 12.048 -9.122 -16.170 1.00 54.62 125 SER A O 1
ATOM 1011 N N . ASP A 1 126 ? 11.406 -6.951 -16.131 1.00 62.03 126 ASP A N 1
ATOM 1012 C CA . ASP A 1 126 ? 10.163 -7.080 -16.899 1.00 62.03 126 ASP A CA 1
ATOM 1013 C C . ASP A 1 126 ? 9.790 -5.761 -17.588 1.00 62.03 126 ASP A C 1
ATOM 1015 O O . ASP A 1 126 ? 10.270 -4.689 -17.215 1.00 62.03 126 ASP A O 1
ATOM 1019 N N . THR A 1 127 ? 8.901 -5.837 -18.579 1.00 70.50 127 THR A N 1
ATOM 1020 C CA . THR A 1 127 ? 8.281 -4.661 -19.194 1.00 70.50 127 THR A CA 1
ATOM 1021 C C . THR A 1 127 ? 7.134 -4.134 -18.319 1.00 70.50 127 THR A C 1
ATOM 1023 O O . THR A 1 127 ? 6.487 -4.918 -17.615 1.00 70.50 127 THR A O 1
ATOM 1026 N N . PRO A 1 128 ? 6.816 -2.825 -18.377 1.00 78.88 128 PRO A N 1
ATOM 1027 C CA . PRO A 1 128 ? 5.649 -2.249 -17.697 1.00 78.88 128 PRO A CA 1
ATOM 1028 C C . PRO A 1 128 ? 4.339 -3.007 -17.970 1.00 78.88 128 PRO A C 1
ATOM 1030 O O . PRO A 1 128 ? 3.468 -3.083 -17.106 1.00 78.88 128 PRO A O 1
ATOM 1033 N N . GLU A 1 129 ? 4.222 -3.635 -19.144 1.00 83.31 129 GLU A N 1
ATOM 1034 C CA . GLU A 1 129 ? 3.078 -4.470 -19.512 1.00 83.31 129 GLU A CA 1
ATOM 1035 C C . GLU A 1 129 ? 2.864 -5.662 -18.578 1.00 83.31 129 GLU A C 1
ATOM 1037 O O . GLU A 1 129 ? 1.720 -6.001 -18.290 1.00 83.31 129 GLU A O 1
ATOM 1042 N N . VAL A 1 130 ? 3.929 -6.306 -18.089 1.00 86.12 130 VAL A N 1
ATOM 1043 C CA . VAL A 1 130 ? 3.801 -7.459 -17.182 1.00 86.12 130 VAL A CA 1
ATOM 1044 C C . VAL A 1 130 ? 3.165 -7.021 -15.866 1.00 86.12 130 VAL A C 1
ATOM 1046 O O . VAL A 1 130 ? 2.243 -7.671 -15.377 1.00 86.12 130 VAL A O 1
ATOM 1049 N N . PHE A 1 131 ? 3.610 -5.886 -15.321 1.00 85.00 131 PHE A N 1
ATOM 1050 C CA . PHE A 1 131 ? 3.041 -5.305 -14.105 1.00 85.00 131 PHE A CA 1
ATOM 1051 C C . PHE A 1 131 ? 1.575 -4.922 -14.298 1.00 85.00 131 PHE A C 1
ATOM 1053 O O . PHE A 1 131 ? 0.747 -5.244 -13.447 1.00 85.00 131 PHE A O 1
ATOM 1060 N N . LEU A 1 132 ? 1.245 -4.297 -15.434 1.00 88.25 132 LEU A N 1
ATOM 1061 C CA . LEU A 1 132 ? -0.132 -3.953 -15.775 1.00 88.25 132 LEU A CA 1
ATOM 1062 C C . LEU A 1 132 ? -1.009 -5.209 -15.857 1.00 88.25 132 LEU A C 1
ATOM 1064 O O . LEU A 1 132 ? -2.054 -5.255 -15.221 1.00 88.25 132 LEU A O 1
ATOM 1068 N N . ARG A 1 133 ? -0.562 -6.254 -16.566 1.00 91.44 133 ARG A N 1
ATOM 1069 C CA . ARG A 1 133 ? -1.299 -7.522 -16.696 1.00 91.44 133 ARG A CA 1
ATOM 1070 C C . ARG A 1 133 ? -1.559 -8.171 -15.341 1.00 91.44 133 ARG A C 1
ATOM 1072 O O . ARG A 1 133 ? -2.666 -8.643 -15.110 1.00 91.44 133 ARG A O 1
ATOM 1079 N N . LEU A 1 134 ? -0.571 -8.181 -14.446 1.00 90.88 134 LEU A N 1
ATOM 1080 C CA . LEU A 1 134 ? -0.730 -8.731 -13.098 1.00 90.88 134 LEU A CA 1
ATOM 1081 C C . LEU A 1 134 ? -1.700 -7.908 -12.248 1.00 90.88 134 LEU A C 1
ATOM 1083 O O . LEU A 1 134 ? -2.532 -8.485 -11.554 1.00 90.88 134 LEU A O 1
ATOM 1087 N N . LEU A 1 135 ? -1.628 -6.578 -12.328 1.00 91.38 135 LEU A N 1
ATOM 1088 C CA . LEU A 1 135 ? -2.565 -5.696 -11.636 1.00 91.38 135 LEU A CA 1
ATOM 1089 C C . LEU A 1 135 ? -3.995 -5.894 -12.155 1.00 91.38 135 LEU A C 1
ATOM 1091 O O . LEU A 1 135 ? -4.924 -6.041 -11.364 1.00 91.38 135 LEU A O 1
ATOM 1095 N N . THR A 1 136 ? -4.169 -5.958 -13.478 1.00 94.31 136 THR A N 1
ATOM 1096 C CA . THR A 1 136 ? -5.456 -6.260 -14.114 1.00 94.31 136 THR A CA 1
ATOM 1097 C C . THR A 1 136 ? -5.967 -7.627 -13.678 1.00 94.31 136 THR A C 1
ATOM 1099 O O . THR A 1 136 ? -7.129 -7.749 -13.310 1.00 94.31 136 THR A O 1
ATOM 1102 N N . PHE A 1 137 ? -5.107 -8.644 -13.658 1.00 94.81 137 PHE A N 1
ATOM 1103 C CA . PHE A 1 137 ? -5.469 -9.987 -13.217 1.00 94.81 137 PHE A CA 1
ATOM 1104 C C . PHE A 1 137 ? -5.923 -10.014 -11.752 1.00 94.81 137 PHE A C 1
ATOM 1106 O O . PHE A 1 137 ? -6.979 -10.569 -11.458 1.00 94.81 137 PHE A O 1
ATOM 1113 N N . ALA A 1 138 ? -5.189 -9.358 -10.847 1.00 93.38 138 ALA A N 1
ATOM 1114 C CA . ALA A 1 138 ? -5.579 -9.237 -9.442 1.00 93.38 138 ALA A CA 1
ATOM 1115 C C . ALA A 1 138 ? -6.928 -8.511 -9.285 1.00 93.38 138 ALA A C 1
ATOM 1117 O O . ALA A 1 138 ? -7.797 -8.978 -8.551 1.00 93.38 138 ALA A O 1
ATOM 1118 N N . GLY A 1 139 ? -7.144 -7.419 -10.027 1.00 93.00 139 GLY A N 1
ATOM 1119 C CA . GLY A 1 139 ? -8.415 -6.690 -10.033 1.00 93.00 139 GLY A CA 1
ATOM 1120 C C . GLY A 1 139 ? -9.587 -7.518 -10.570 1.00 93.00 139 GLY A C 1
ATOM 1121 O O . GLY A 1 139 ? -10.672 -7.497 -9.992 1.00 93.00 139 GLY A O 1
ATOM 1122 N N . VAL A 1 140 ? -9.370 -8.299 -11.633 1.00 95.69 140 VAL A N 1
ATOM 1123 C CA . VAL A 1 140 ? -10.377 -9.223 -12.178 1.00 95.69 140 VAL A CA 1
ATOM 1124 C C . VAL A 1 140 ? -10.707 -10.317 -11.168 1.00 95.69 140 VAL A C 1
ATOM 1126 O O . VAL A 1 140 ? -11.884 -10.597 -10.956 1.00 95.69 140 VAL A O 1
ATOM 1129 N N . ILE A 1 141 ? -9.703 -10.899 -10.506 1.00 94.44 141 ILE A N 1
ATOM 1130 C CA . ILE A 1 141 ? -9.924 -11.882 -9.440 1.00 94.44 141 ILE A CA 1
ATOM 1131 C C . ILE A 1 141 ? -10.792 -11.282 -8.335 1.00 94.44 141 ILE A C 1
ATOM 1133 O O . ILE A 1 141 ? -11.798 -11.888 -7.976 1.00 94.44 141 ILE A O 1
ATOM 1137 N N . LEU A 1 142 ? -10.458 -10.086 -7.842 1.00 92.88 142 LEU A N 1
ATOM 1138 C CA . LEU A 1 142 ? -11.255 -9.393 -6.828 1.00 92.88 142 LEU A CA 1
ATOM 1139 C C . LEU A 1 142 ? -12.698 -9.168 -7.298 1.00 92.88 142 LEU A C 1
ATOM 1141 O O . LEU A 1 142 ? -13.639 -9.452 -6.558 1.00 92.88 142 LEU A O 1
ATOM 1145 N N . ALA A 1 143 ? -12.907 -8.715 -8.532 1.00 93.25 143 ALA A N 1
ATOM 1146 C CA . ALA A 1 143 ? -14.252 -8.532 -9.071 1.00 93.25 143 ALA A CA 1
ATOM 1147 C C . ALA A 1 143 ? -15.039 -9.854 -9.118 1.00 93.25 143 ALA A C 1
ATOM 1149 O O . ALA A 1 143 ? -16.171 -9.911 -8.640 1.00 93.25 143 ALA A O 1
ATOM 1150 N N . VAL A 1 144 ? -14.437 -10.924 -9.646 1.00 94.50 144 VAL A N 1
ATOM 1151 C CA . VAL A 1 144 ? -15.066 -12.252 -9.741 1.00 94.50 144 VAL A CA 1
ATOM 1152 C C . VAL A 1 144 ? -15.422 -12.783 -8.357 1.00 94.50 144 VAL A C 1
ATOM 1154 O O . VAL A 1 144 ? -16.549 -13.216 -8.137 1.00 94.50 144 VAL A O 1
ATOM 1157 N N . ILE A 1 145 ? -14.490 -12.689 -7.411 1.00 91.88 145 ILE A N 1
ATOM 1158 C CA . ILE A 1 145 ? -14.692 -13.033 -6.004 1.00 91.88 145 ILE A CA 1
ATOM 1159 C C . ILE A 1 145 ? -15.900 -12.304 -5.421 1.00 91.88 145 ILE A C 1
ATOM 1161 O O . ILE A 1 145 ? -16.746 -12.934 -4.791 1.00 91.88 145 ILE A O 1
ATOM 1165 N N . GLY A 1 146 ? -16.007 -10.995 -5.659 1.00 91.00 146 GLY A N 1
ATOM 1166 C CA . GLY A 1 146 ? -17.092 -10.205 -5.092 1.00 91.00 146 GLY A CA 1
ATOM 1167 C C . GLY A 1 146 ? -18.456 -10.606 -5.629 1.00 91.00 146 GLY A C 1
ATOM 1168 O O . GLY A 1 146 ? -19.427 -10.690 -4.875 1.00 91.00 146 GLY A O 1
ATOM 1169 N N . TRP A 1 147 ? -18.526 -10.909 -6.923 1.00 94.12 147 TRP A N 1
ATOM 1170 C CA . TRP A 1 147 ? -19.740 -11.424 -7.545 1.00 94.12 147 TRP A CA 1
ATOM 1171 C C . TRP A 1 147 ? -20.100 -12.822 -7.051 1.00 94.12 147 TRP A C 1
ATOM 1173 O O . TRP A 1 147 ? -21.258 -13.065 -6.717 1.00 94.12 147 TRP A O 1
ATOM 1183 N N . LEU A 1 148 ? -19.125 -13.729 -6.951 1.00 92.94 148 LEU A N 1
ATOM 1184 C CA . LEU A 1 148 ? -19.350 -15.052 -6.366 1.00 92.94 148 LEU A CA 1
ATOM 1185 C C . LEU A 1 148 ? -19.886 -14.925 -4.940 1.00 92.94 148 LEU A C 1
ATOM 1187 O O . LEU A 1 148 ? -20.854 -15.594 -4.590 1.00 92.94 148 LEU A O 1
ATOM 1191 N N . GLY A 1 149 ? -19.315 -14.018 -4.152 1.00 89.50 149 GLY A N 1
ATOM 1192 C CA . GLY A 1 149 ? -19.779 -13.727 -2.808 1.00 89.50 149 GLY A CA 1
ATOM 1193 C C . GLY A 1 149 ? -21.221 -13.241 -2.747 1.00 89.50 149 GLY A C 1
ATOM 1194 O O . GLY A 1 149 ? -22.013 -13.761 -1.967 1.00 89.50 149 GLY A O 1
ATOM 1195 N N . TYR A 1 150 ? -21.593 -12.312 -3.626 1.00 90.38 150 TYR A N 1
ATOM 1196 C CA . TYR A 1 150 ? -22.964 -11.812 -3.733 1.00 90.38 150 TYR A CA 1
ATOM 1197 C C . TYR A 1 150 ? -23.987 -12.923 -4.008 1.00 90.38 150 TYR A C 1
ATOM 1199 O O . TYR A 1 150 ? -25.056 -12.937 -3.401 1.00 90.38 150 TYR A O 1
ATOM 1207 N N . PHE A 1 151 ? -23.678 -13.853 -4.916 1.00 93.00 151 PHE A N 1
ATOM 1208 C CA . PHE A 1 151 ? -24.617 -14.909 -5.303 1.00 93.00 151 PHE A CA 1
ATOM 1209 C C . PHE A 1 151 ? -24.635 -16.095 -4.335 1.00 93.00 151 PHE A C 1
ATOM 1211 O O . PHE A 1 151 ? -25.702 -16.652 -4.083 1.00 93.00 151 PHE A O 1
ATOM 1218 N N . LEU A 1 152 ? -23.476 -16.490 -3.803 1.00 91.94 152 LEU A N 1
ATOM 1219 C CA . LEU A 1 152 ? -23.345 -17.667 -2.939 1.00 91.94 152 LEU A CA 1
ATOM 1220 C C . LEU A 1 152 ? -23.590 -17.350 -1.459 1.00 91.94 152 LEU A C 1
ATOM 1222 O O . LEU A 1 152 ? -24.002 -18.234 -0.711 1.00 91.94 152 LEU A O 1
ATOM 1226 N N . TYR A 1 153 ? -23.343 -16.110 -1.029 1.00 89.69 153 TYR A N 1
ATOM 1227 C CA . TYR A 1 153 ? -23.435 -15.693 0.370 1.00 89.69 153 TYR A CA 1
ATOM 1228 C C . TYR A 1 153 ? -24.018 -14.273 0.528 1.00 89.69 153 TYR A C 1
ATOM 1230 O O . TYR A 1 153 ? -23.357 -13.369 1.027 1.00 89.69 153 TYR A O 1
ATOM 1238 N N . PRO A 1 154 ? -25.275 -14.027 0.121 1.00 88.75 154 PRO A N 1
ATOM 1239 C CA . PRO A 1 154 ? -25.845 -12.677 0.079 1.00 88.75 154 PRO A CA 1
ATOM 1240 C C . PRO A 1 154 ? -26.129 -12.042 1.453 1.00 88.75 154 PRO A C 1
ATOM 1242 O O . PRO A 1 154 ? -26.525 -10.877 1.494 1.00 88.75 154 PRO A O 1
ATOM 1245 N N . ASP A 1 155 ? -26.009 -12.774 2.563 1.00 90.06 155 ASP A N 1
ATOM 1246 C CA . ASP A 1 155 ? -26.329 -12.287 3.909 1.00 90.06 155 ASP A CA 1
ATOM 1247 C C . ASP A 1 155 ? -25.145 -12.495 4.859 1.00 90.06 155 ASP A C 1
ATOM 1249 O O . ASP A 1 155 ? -24.854 -13.619 5.257 1.00 90.06 155 ASP A O 1
ATOM 1253 N N . LEU A 1 156 ? -24.483 -11.393 5.216 1.00 87.62 156 LEU A N 1
ATOM 1254 C CA . LEU A 1 156 ? -23.347 -11.343 6.139 1.00 87.62 156 LEU A CA 1
ATOM 1255 C C . LEU A 1 156 ? -23.754 -11.078 7.590 1.00 87.62 156 LEU A C 1
ATOM 1257 O O . LEU A 1 156 ? -22.900 -11.045 8.475 1.00 87.62 156 LEU A O 1
ATOM 1261 N N . ARG A 1 157 ? -25.038 -10.827 7.868 1.00 87.94 157 ARG A N 1
ATOM 1262 C CA . ARG A 1 157 ? -25.486 -10.397 9.207 1.00 87.94 157 ARG A CA 1
ATOM 1263 C C . ARG A 1 157 ? -25.236 -11.454 10.273 1.00 87.94 157 ARG A C 1
ATOM 1265 O O . ARG A 1 157 ? -25.075 -11.127 11.445 1.00 87.94 157 ARG A O 1
ATOM 1272 N N . ASN A 1 158 ? -25.161 -12.714 9.867 1.00 89.94 158 ASN A N 1
ATOM 1273 C CA . ASN A 1 158 ? -24.763 -13.805 10.739 1.00 89.94 158 ASN A CA 1
ATOM 1274 C C . ASN A 1 158 ? -23.316 -13.680 11.241 1.00 89.94 158 ASN A C 1
ATOM 1276 O O . ASN A 1 158 ? -23.038 -14.253 12.280 1.00 89.94 158 ASN A O 1
ATOM 1280 N N . LEU A 1 159 ? -22.425 -12.927 10.583 1.00 86.50 159 LEU A N 1
ATOM 1281 C CA . LEU A 1 159 ? -21.038 -12.702 11.018 1.00 86.50 159 LEU A CA 1
ATOM 1282 C C . LEU A 1 159 ? -20.857 -11.463 11.910 1.00 86.50 159 LEU A C 1
ATOM 1284 O O . LEU A 1 159 ? -19.734 -11.158 12.307 1.00 86.50 159 LEU A O 1
ATOM 1288 N N . TYR A 1 160 ? -21.935 -10.768 12.285 1.00 85.19 160 TYR A N 1
ATOM 1289 C CA . TYR A 1 160 ? -21.858 -9.560 13.118 1.00 85.19 160 TYR A CA 1
ATOM 1290 C C . TYR A 1 160 ? -21.108 -9.776 14.446 1.00 85.19 160 TYR A C 1
ATOM 1292 O O . TYR A 1 160 ? -20.363 -8.910 14.895 1.00 85.19 160 TYR A O 1
ATOM 1300 N N . TYR A 1 161 ? -21.229 -10.965 15.048 1.00 84.25 161 TYR A N 1
ATOM 1301 C CA . TYR A 1 161 ? -20.545 -11.309 16.301 1.00 84.25 161 TYR A CA 1
ATOM 1302 C C . TYR A 1 161 ? -19.011 -11.361 16.183 1.00 84.25 161 TYR A C 1
ATOM 1304 O O . TYR A 1 161 ? -18.320 -11.297 17.195 1.00 84.25 161 TYR A O 1
ATOM 1312 N N . LEU A 1 162 ? -18.478 -11.472 14.963 1.00 80.56 162 LEU A N 1
ATOM 1313 C CA . LEU A 1 162 ? -17.044 -11.415 14.668 1.00 80.56 162 LEU A CA 1
ATOM 1314 C C . LEU A 1 162 ? -16.580 -9.991 14.307 1.00 80.56 162 LEU A C 1
ATOM 1316 O O . LEU A 1 162 ? -15.450 -9.818 13.863 1.00 80.56 162 LEU A O 1
ATOM 1320 N N . GLY A 1 163 ? -17.441 -8.983 14.481 1.00 78.25 163 GLY A N 1
ATOM 1321 C CA . GLY A 1 163 ? -17.144 -7.584 14.180 1.00 78.25 163 GLY A CA 1
ATOM 1322 C C . GLY A 1 163 ? -17.441 -7.169 12.742 1.00 78.25 163 GLY A C 1
ATOM 1323 O O . GLY A 1 163 ? -17.172 -6.026 12.403 1.00 78.25 163 GLY A O 1
ATOM 1324 N N . TRP A 1 164 ? -18.009 -8.050 11.906 1.00 82.62 164 TRP A N 1
ATOM 1325 C CA . TRP A 1 164 ? -18.347 -7.712 10.520 1.00 82.62 164 TRP A CA 1
ATOM 1326 C C . TRP A 1 164 ? -19.583 -6.812 10.425 1.00 82.62 164 TRP A C 1
ATOM 1328 O O . TRP A 1 164 ? -20.545 -6.955 11.177 1.00 82.62 164 TRP A O 1
ATOM 1338 N N . ASP A 1 165 ? -19.577 -5.899 9.458 1.00 80.44 165 ASP A N 1
ATOM 1339 C CA . ASP A 1 165 ? -20.635 -4.913 9.245 1.00 80.44 165 ASP A CA 1
ATOM 1340 C C . ASP A 1 165 ? -21.806 -5.657 8.605 1.00 80.44 165 ASP A C 1
ATOM 1342 O O . ASP A 1 165 ? -21.599 -6.372 7.614 1.00 80.44 165 ASP A O 1
ATOM 1346 N N . PRO A 1 166 ? -23.028 -5.545 9.144 1.00 83.50 166 PRO A N 1
ATOM 1347 C CA . PRO A 1 166 ? -24.191 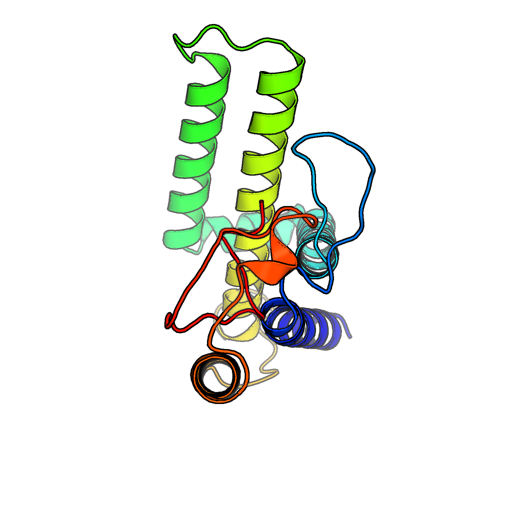-6.235 8.610 1.00 83.50 166 PRO A CA 1
ATOM 1348 C C . PRO A 1 166 ? -24.487 -5.825 7.159 1.00 83.50 166 PRO A C 1
ATOM 1350 O O . PRO A 1 166 ? -25.143 -4.821 6.884 1.00 83.50 166 PRO A O 1
ATOM 1353 N N . HIS A 1 167 ? -24.069 -6.663 6.212 1.00 84.12 167 HIS A N 1
ATOM 1354 C CA . HIS A 1 167 ? -24.386 -6.516 4.796 1.00 84.12 167 HIS A CA 1
ATOM 1355 C C . HIS A 1 167 ? -25.483 -7.499 4.385 1.00 84.12 167 HIS A C 1
ATOM 1357 O O . HIS A 1 167 ? -25.428 -8.690 4.688 1.00 84.12 167 HIS A O 1
ATOM 1363 N N . TYR A 1 168 ? -26.471 -7.001 3.643 1.00 85.38 168 TYR A N 1
ATOM 1364 C CA . TYR A 1 168 ? -27.493 -7.820 2.998 1.00 85.38 168 TYR A CA 1
ATOM 1365 C C . TYR A 1 168 ? -27.589 -7.432 1.523 1.00 85.38 168 TYR A C 1
ATOM 1367 O O . TYR A 1 168 ? -27.801 -6.261 1.207 1.00 85.38 168 TYR A O 1
ATOM 1375 N N . LYS A 1 169 ? -27.418 -8.412 0.629 1.00 85.50 169 LYS A N 1
ATOM 1376 C CA . LYS A 1 169 ? -27.437 -8.272 -0.837 1.00 85.50 169 LYS A CA 1
ATOM 1377 C C . LYS A 1 169 ? -26.541 -7.135 -1.342 1.00 85.50 169 LYS A C 1
ATOM 1379 O O . LYS A 1 169 ? -26.972 -6.294 -2.130 1.00 85.50 169 LYS A O 1
ATOM 1384 N N . ARG A 1 170 ? -25.283 -7.116 -0.902 1.00 84.62 170 ARG A N 1
ATOM 1385 C CA . ARG A 1 170 ? -24.236 -6.201 -1.387 1.00 84.62 170 ARG A CA 1
ATOM 1386 C C . ARG A 1 170 ? -23.076 -7.010 -1.950 1.00 84.62 170 ARG A C 1
ATOM 1388 O O . ARG A 1 170 ? -22.871 -8.133 -1.512 1.00 84.62 170 ARG A O 1
ATOM 1395 N N . ILE A 1 171 ? -22.375 -6.466 -2.943 1.00 85.19 171 ILE A N 1
ATOM 1396 C CA . ILE A 1 171 ? -21.129 -7.045 -3.466 1.00 85.19 171 ILE A CA 1
ATOM 1397 C C . ILE A 1 171 ? -20.002 -6.656 -2.512 1.00 85.19 171 ILE A C 1
ATOM 1399 O O . ILE A 1 171 ? -19.957 -5.521 -2.046 1.00 85.19 171 ILE A O 1
ATOM 1403 N N . PHE A 1 172 ? -19.110 -7.595 -2.224 1.00 81.94 172 PHE A N 1
ATOM 1404 C CA . PHE A 1 172 ? -18.095 -7.460 -1.195 1.00 81.94 172 PHE A CA 1
ATOM 1405 C C . PHE A 1 172 ? -16.880 -8.302 -1.598 1.00 81.94 172 PHE A C 1
ATOM 1407 O O . PHE A 1 172 ? -17.030 -9.453 -1.984 1.00 81.94 172 PHE A O 1
ATOM 1414 N N . SER A 1 173 ? -15.687 -7.706 -1.623 1.00 73.12 173 SER A N 1
ATOM 1415 C CA . SER A 1 173 ? -14.442 -8.324 -2.114 1.00 73.12 173 SER A CA 1
ATOM 1416 C C . SER A 1 173 ? -13.223 -7.717 -1.413 1.00 73.12 173 SER A C 1
ATOM 1418 O O . SER A 1 173 ? -13.376 -6.741 -0.692 1.00 73.12 173 SER A O 1
ATOM 1420 N N . SER A 1 174 ? -12.044 -8.323 -1.590 1.00 67.00 174 SER A N 1
ATOM 1421 C CA . SER A 1 174 ? -10.932 -8.328 -0.628 1.00 67.00 174 SER A CA 1
ATOM 1422 C C . SER A 1 174 ? -11.473 -8.895 0.693 1.00 67.00 174 SER A C 1
ATOM 1424 O O . SER A 1 174 ? -12.116 -8.227 1.486 1.00 67.00 174 SER A O 1
ATOM 1426 N N . PHE A 1 175 ? -11.409 -10.216 0.802 1.00 70.88 175 PHE A N 1
ATOM 1427 C CA . PHE A 1 175 ? -12.588 -11.098 0.784 1.00 70.88 175 PHE A CA 1
ATOM 1428 C C . PHE A 1 175 ? -13.607 -10.948 1.939 1.00 70.88 175 PHE A C 1
ATOM 1430 O O . PHE A 1 175 ? -13.694 -11.802 2.815 1.00 70.88 175 PHE A O 1
ATOM 1437 N N . PHE A 1 176 ? -14.442 -9.907 1.841 1.00 61.69 176 PHE A N 1
ATOM 1438 C CA . PHE A 1 176 ? -15.584 -9.536 2.704 1.00 61.69 176 PHE A CA 1
ATOM 1439 C C . PHE A 1 176 ? -15.346 -8.435 3.734 1.00 61.69 176 PHE A C 1
ATOM 1441 O O . PHE A 1 176 ? -16.168 -8.231 4.617 1.00 61.69 176 PHE A O 1
ATOM 1448 N N . ASP A 1 177 ? -14.278 -7.672 3.516 1.00 59.88 177 ASP A N 1
ATOM 1449 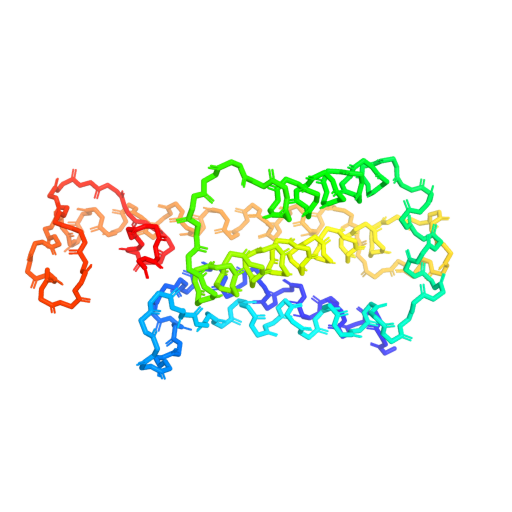C CA . ASP A 1 177 ? -13.971 -6.321 3.997 1.00 59.88 177 ASP A CA 1
ATOM 1450 C C . ASP A 1 177 ? -15.151 -5.371 4.315 1.00 59.88 177 ASP A C 1
ATOM 1452 O O . ASP A 1 177 ? -15.895 -4.975 3.416 1.00 59.88 177 ASP A O 1
ATOM 1456 N N . PRO A 1 178 ? -15.247 -4.892 5.567 1.00 54.38 178 PRO A N 1
ATOM 1457 C CA . PRO A 1 178 ? -15.944 -3.653 5.901 1.00 54.38 178 PRO A CA 1
ATOM 1458 C C . PRO A 1 178 ? -14.956 -2.635 6.498 1.00 54.38 178 PRO A C 1
ATOM 1460 O O . PRO A 1 178 ? -14.874 -2.371 7.697 1.00 54.38 178 PRO A O 1
ATOM 1463 N N . ASN A 1 179 ? -14.168 -2.119 5.557 1.00 61.53 179 ASN A N 1
ATOM 1464 C CA . ASN A 1 179 ? -12.939 -1.326 5.620 1.00 61.53 179 ASN A CA 1
ATOM 1465 C C . ASN A 1 179 ? -11.860 -1.818 6.604 1.00 61.53 179 ASN A C 1
ATOM 1467 O O . ASN A 1 179 ? -11.038 -1.025 7.062 1.00 61.53 179 ASN A O 1
ATOM 1471 N N . TYR A 1 180 ? -11.828 -3.134 6.855 1.00 60.53 180 TYR A N 1
ATOM 1472 C CA . TYR A 1 180 ? -10.866 -3.845 7.709 1.00 60.53 180 TYR A CA 1
ATOM 1473 C C . TYR A 1 180 ? -10.778 -3.323 9.161 1.00 60.53 180 TYR A C 1
ATOM 1475 O O . TYR A 1 180 ? -9.670 -3.150 9.671 1.00 60.53 180 TYR A O 1
ATOM 1483 N N . PHE A 1 181 ? -11.950 -3.068 9.766 1.00 49.78 181 PHE A N 1
ATOM 1484 C CA . PHE A 1 181 ? -12.259 -2.683 11.164 1.00 49.78 181 PHE A CA 1
ATOM 1485 C C . PHE A 1 181 ? -11.133 -2.282 12.117 1.00 49.78 181 PHE A C 1
ATOM 1487 O O . PHE A 1 181 ? -10.292 -3.140 12.473 1.00 49.78 181 PHE A O 1
#

Sequence (181 aa):
MFNKFLKYLFYLTLFSIILGPVAALPLGILQVNIYFTDIVVGLISLIWIIRLKGTIKLIRSDKIASYFCIFVAVAIISLIFSPINLNINEKLISSLYIIRLFSYFFVYLTVRYLTDSSTIGGVHSDTPEVFLRLLTFAGVILAVIGWLGYFLYPDLRNLYYLGWDPHYKRIFSSFFDPNYF

Radius of gyration: 18.94 Å; chains: 1; bounding box: 49×39×44 Å

Foldseek 3Di:
DVLVVLVVLLLVLLVQLQLALVQWDCPVDPPDIDGPNLVSLVVLLVSCVVVVVLNVVLLVVDPVSVVVVVVLVVLVVCLVPPPDPDDPVRSVSSVVVSVSVVSVVSSVVSLCQQADPPRDPHDVPDHNVVVVVSNVVSVVSQQVLQVCCLVVPQFCQVVVVVVADTGHNGRAGSNRDPPSD

pLDDT: mean 87.13, std 12.05, range [44.97, 98.06]

Secondary structure (DSSP, 8-state):
-HHHHHHHHHHHHHHHHHHGGGGEE--S-TT--EEHHHHHHHHHHHHHHHTHHHHHHHHHH-HHHHHHHHHHHHHHHHHHT-SS---HHHHHHHHHHHHHHHHHHHHHHHHHHHH-TTSTT----S-HHHHHHHHHHHHHHHHHHHHHHHHH--B-GGGGGGT----BS----STT-STT-